Protein AF-A0A673GBG3-F1 (afdb_monomer)

Foldseek 3Di:
DVVVVVQVVQQCPAQLNVQQVVVVVVVVVVVVPDPDDPQWDFRFPADSRNWGDQKGFIHGPVPDGGWIFGADRRNRHTDPPRGRDDPPDDD

InterPro domains:
  IPR000716 Thyroglobulin type-1 [PF00086] (21-91)
  IPR000716 Thyroglobulin type-1 [PS00484] (42-76)
  IPR000716 Thyroglobulin type-1 [PS51162] (13-91)
  IPR000716 Thyroglobulin type-1 [SM00211] (43-87)
  IPR000716 Thyroglobulin type-1 [cd00191] (15-91)
  IPR022321 Insulin-like growth factor-binding protein family 1-6, chordata [PR01976] (15-26)
  IPR022321 Insulin-like growth factor-binding protein family 1-6, chordata [PR01976] (43-71)
  IPR022322 Insulin-like growth factor-binding protein 1 [PR01977] (31-44)
  IPR022322 Insulin-like growth factor-binding protein 1 [PR01977] (76-87)
  IPR036857 Thyroglobulin type-1 superfamily [G3DSA:4.10.800.10] (12-91)
  IPR036857 Thyroglobulin type-1 superfamily [SSF57610] (12-91)

Secondary structure (DSSP, 8-state):
-HHHHHHHHHHHTSHHHHHHHHHHHHHHHHHTT--S---EE----B-TTSSBPSEEE-EESSSPPPPEEEB-TTT-PBPTT-TTB-TT---

pLDDT: mean 84.14, std 11.34, range [53.88, 97.38]

Sequence (91 aa):
MLKLLNKIKSWYNGPCHIELQTALDKITKSQQKLGDKMNRFYLPNCDKHGLYKVKQCESSLDGQRGKCWCVSSWNGKKIPGSSDLPADAEC

Organism: NCBI:txid307959

Nearest PDB structures (foldseek):
  1zt5-assembly1_A  TM=9.561E-01  e=2.004E-08  Homo sapiens
  2dsq-assembly1_G  TM=7.704E-01  e=1.072E-05  Homo sapiens
  2dsr-assembly1_G  TM=7.681E-01  e=5.072E-05  Homo sapiens
  1rmj-assembly1_A  TM=5.743E-01  e=4.893E-04  Homo sapiens
  4c0f-assembly2_D  TM=1.903E-01  e=2.874E+00  Homo sapiens

Radius of gyration: 15.05 Å; Cα contacts (8 Å, |Δi|>4): 135; chains: 1; bounding box: 42×25×34 Å

Mean predicted aligned error: 6.95 Å

Solvent-accessible surface area (backbone atoms only — not comparable to full-atom values): 5145 Å² total; per-residue (Å²): 109,70,72,58,54,53,53,52,52,48,22,63,69,14,68,30,36,50,51,31,54,54,44,50,54,49,50,60,58,45,61,77,73,42,96,65,84,76,45,64,49,78,51,69,44,53,45,95,60,8,33,28,36,37,58,35,48,35,44,46,75,76,77,55,86,42,65,27,34,29,26,41,38,85,76,58,49,71,44,89,88,32,71,78,44,60,89,83,59,88,107

Structure (mmCIF, N/CA/C/O backbone):
data_AF-A0A673GBG3-F1
#
_entry.id   AF-A0A673GBG3-F1
#
loop_
_atom_site.group_PDB
_atom_site.id
_atom_site.type_symbol
_atom_site.label_atom_id
_at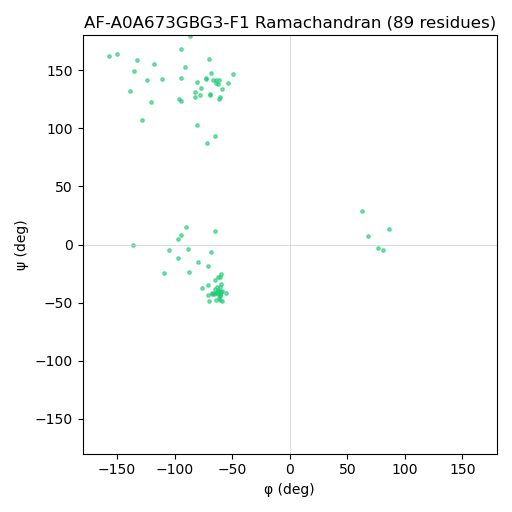om_site.label_alt_id
_atom_site.label_comp_id
_atom_site.label_asym_id
_atom_site.label_entity_id
_atom_site.label_seq_id
_atom_site.pdbx_PDB_ins_code
_atom_site.Cartn_x
_atom_site.Cartn_y
_atom_site.Cartn_z
_atom_site.occupancy
_atom_site.B_iso_or_equiv
_atom_site.auth_seq_id
_atom_site.auth_comp_id
_atom_site.auth_asym_id
_atom_site.auth_atom_id
_atom_site.pdbx_PDB_model_num
ATOM 1 N N . MET A 1 1 ? 19.667 -15.814 14.684 1.00 76.56 1 MET A N 1
ATOM 2 C CA . MET A 1 1 ? 18.878 -14.849 15.483 1.00 76.56 1 MET A CA 1
ATOM 3 C C . MET A 1 1 ? 19.006 -13.410 14.960 1.00 76.56 1 MET A C 1
ATOM 5 O O . MET A 1 1 ? 18.032 -12.908 14.421 1.00 76.56 1 MET A O 1
ATOM 9 N N . LEU A 1 2 ? 20.188 -12.775 14.991 1.00 78.12 2 LEU A N 1
ATOM 10 C CA . LEU A 1 2 ? 20.392 -11.374 14.550 1.00 78.12 2 LEU A CA 1
ATOM 11 C C . LEU A 1 2 ? 19.938 -11.064 13.106 1.00 78.12 2 LEU A C 1
ATOM 13 O O . LEU A 1 2 ? 19.279 -10.058 12.869 1.00 78.12 2 LEU A O 1
ATOM 17 N N . LYS A 1 3 ? 20.210 -11.955 12.140 1.00 78.25 3 LYS A N 1
ATOM 18 C CA . LYS A 1 3 ? 19.747 -11.796 10.743 1.00 78.25 3 LYS A CA 1
ATOM 19 C C . LYS A 1 3 ? 18.218 -11.737 10.618 1.00 78.25 3 LYS A C 1
ATOM 21 O O . LYS A 1 3 ? 17.697 -10.988 9.798 1.00 78.25 3 LYS A O 1
ATOM 26 N N . LEU A 1 4 ? 17.507 -12.515 11.436 1.00 77.69 4 LEU A N 1
ATOM 27 C CA . LEU A 1 4 ? 16.046 -12.533 11.456 1.00 77.69 4 LEU A CA 1
ATOM 28 C C . LEU A 1 4 ? 15.505 -11.233 12.060 1.00 77.69 4 LEU A C 1
ATOM 30 O O . LEU A 1 4 ? 14.620 -10.622 11.476 1.00 77.69 4 LEU A O 1
ATOM 34 N N . LEU A 1 5 ? 16.100 -10.769 13.161 1.00 80.06 5 LEU A N 1
ATOM 35 C CA . LEU A 1 5 ? 15.739 -9.499 13.798 1.00 80.06 5 LEU A CA 1
ATOM 36 C C . LEU A 1 5 ? 15.950 -8.304 12.860 1.00 80.06 5 LEU A C 1
ATOM 38 O O . LEU A 1 5 ? 15.071 -7.455 12.748 1.00 80.06 5 LEU A O 1
ATOM 42 N N . ASN A 1 6 ? 17.059 -8.269 12.118 1.00 78.12 6 ASN A N 1
ATOM 43 C CA . ASN A 1 6 ? 17.310 -7.214 11.132 1.00 78.12 6 ASN A CA 1
ATOM 44 C C . ASN A 1 6 ? 16.305 -7.249 9.974 1.00 78.12 6 ASN A C 1
ATOM 46 O O . ASN A 1 6 ? 15.844 -6.202 9.527 1.00 78.12 6 ASN A O 1
ATOM 50 N N . LYS A 1 7 ? 15.918 -8.446 9.516 1.00 74.81 7 LYS A N 1
ATOM 51 C CA . LYS A 1 7 ? 14.895 -8.613 8.476 1.00 74.81 7 LYS A CA 1
ATOM 52 C C . LYS A 1 7 ? 13.515 -8.152 8.953 1.00 74.81 7 LYS A C 1
ATOM 54 O O . LYS A 1 7 ? 12.822 -7.452 8.225 1.00 74.81 7 LYS A O 1
ATOM 59 N N . ILE A 1 8 ? 13.155 -8.492 10.188 1.00 78.31 8 ILE A N 1
ATOM 60 C CA . ILE A 1 8 ? 11.926 -8.036 10.846 1.00 78.31 8 ILE A CA 1
ATOM 61 C C . ILE A 1 8 ? 11.932 -6.506 10.986 1.00 78.31 8 ILE A C 1
ATOM 63 O O . ILE A 1 8 ? 10.963 -5.847 10.622 1.00 78.31 8 ILE A O 1
ATOM 67 N N . LYS A 1 9 ? 13.050 -5.923 11.432 1.00 79.69 9 LYS A N 1
ATOM 68 C CA . LYS A 1 9 ? 13.219 -4.469 11.551 1.00 79.69 9 LYS A CA 1
ATOM 69 C C . LYS A 1 9 ? 13.093 -3.758 10.199 1.00 79.69 9 LYS A C 1
ATOM 71 O O . LYS A 1 9 ? 12.480 -2.701 10.128 1.00 79.69 9 LYS A O 1
ATOM 76 N N . SER A 1 10 ? 13.645 -4.335 9.132 1.00 79.00 10 SER A N 1
ATOM 77 C CA . SER A 1 10 ? 13.502 -3.802 7.772 1.00 79.00 10 SER A CA 1
ATOM 78 C C . SER A 1 10 ? 12.051 -3.813 7.288 1.00 79.00 10 SER A C 1
ATOM 80 O O . SER A 1 10 ? 11.654 -2.893 6.588 1.00 79.00 10 SER A O 1
ATOM 82 N N . TRP A 1 11 ? 11.270 -4.832 7.653 1.00 83.88 11 TRP A N 1
ATOM 83 C CA . TRP A 1 11 ? 9.861 -4.941 7.274 1.00 83.88 11 TRP A CA 1
ATOM 84 C C . TRP A 1 11 ? 8.983 -3.900 7.980 1.00 83.88 11 TRP A C 1
ATOM 86 O O . TRP A 1 11 ? 8.216 -3.208 7.314 1.00 83.88 11 TRP A O 1
ATOM 96 N N . TYR A 1 12 ? 9.122 -3.756 9.303 1.00 83.00 12 TYR A N 1
ATOM 97 C CA . TYR A 1 12 ? 8.353 -2.777 10.085 1.00 83.00 12 TYR A CA 1
ATOM 98 C C . TYR A 1 12 ? 8.680 -1.325 9.724 1.00 83.00 12 TYR A C 1
ATOM 100 O O . TYR A 1 12 ? 7.815 -0.460 9.801 1.00 83.00 12 TYR A O 1
ATOM 108 N N . ASN A 1 13 ? 9.920 -1.062 9.305 1.00 90.56 13 ASN A N 1
ATOM 109 C CA . ASN A 1 13 ? 10.365 0.271 8.901 1.00 90.56 13 ASN A CA 1
ATOM 110 C C . ASN A 1 13 ? 10.256 0.510 7.385 1.00 90.56 13 ASN A C 1
ATOM 112 O O . ASN A 1 13 ? 10.773 1.509 6.886 1.00 90.56 13 ASN A O 1
ATOM 116 N N . GLY A 1 14 ? 9.639 -0.409 6.638 1.00 93.62 14 GLY A N 1
ATOM 117 C CA . GLY A 1 14 ? 9.421 -0.238 5.207 1.00 93.62 14 GLY A CA 1
ATOM 118 C C . GLY A 1 14 ? 8.407 0.881 4.922 1.00 93.62 14 GLY A C 1
ATOM 119 O O . GLY A 1 14 ? 7.475 1.072 5.708 1.00 93.62 14 GLY A O 1
ATOM 120 N N . PRO A 1 15 ? 8.547 1.613 3.801 1.00 96.12 15 PRO A N 1
ATOM 121 C CA . PRO A 1 15 ? 7.713 2.777 3.497 1.00 96.12 15 PRO A CA 1
ATOM 122 C C . PRO A 1 15 ? 6.216 2.438 3.444 1.00 96.12 15 PRO A C 1
ATOM 124 O O . PRO A 1 15 ? 5.407 3.170 4.010 1.00 96.12 15 PRO A O 1
ATOM 127 N N . CYS A 1 16 ? 5.851 1.288 2.864 1.00 97.38 16 CYS A N 1
ATOM 128 C CA . CYS A 1 16 ? 4.457 0.853 2.813 1.00 97.38 16 CYS A CA 1
ATOM 129 C C . CYS A 1 16 ? 3.919 0.508 4.204 1.00 97.38 16 CYS A C 1
ATOM 131 O O . CYS A 1 16 ? 2.795 0.871 4.534 1.00 97.38 16 CYS A O 1
ATOM 133 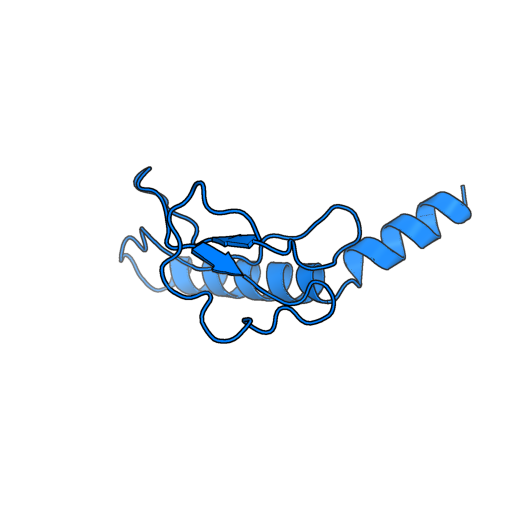N N . HIS A 1 17 ? 4.714 -0.168 5.042 1.00 95.31 17 HIS A N 1
ATOM 134 C CA . HIS A 1 17 ? 4.275 -0.567 6.382 1.00 95.31 17 HIS A CA 1
ATOM 135 C C . HIS A 1 17 ? 4.031 0.660 7.274 1.00 95.31 17 HIS A C 1
ATOM 137 O O . HIS A 1 17 ? 3.020 0.734 7.971 1.00 95.31 17 HIS A O 1
ATOM 143 N N . ILE A 1 18 ? 4.914 1.659 7.202 1.00 94.81 18 ILE A N 1
ATOM 144 C CA . ILE A 1 18 ? 4.751 2.926 7.927 1.00 94.81 18 ILE A CA 1
ATOM 145 C C . ILE A 1 18 ? 3.464 3.643 7.489 1.00 94.81 18 ILE A C 1
ATOM 147 O O . ILE A 1 18 ? 2.695 4.122 8.330 1.00 94.81 18 ILE A O 1
ATOM 151 N N . GLU A 1 19 ? 3.193 3.691 6.181 1.00 96.12 19 GLU A N 1
ATOM 152 C CA . GLU A 1 19 ? 1.949 4.264 5.660 1.00 96.12 19 GLU A CA 1
ATOM 153 C C . GLU A 1 19 ? 0.721 3.460 6.109 1.00 96.12 19 GLU A C 1
ATOM 155 O O . GLU A 1 19 ? -0.272 4.050 6.538 1.00 96.12 19 GLU A O 1
ATOM 160 N N . LEU A 1 20 ? 0.801 2.125 6.088 1.00 95.25 20 LEU A N 1
ATOM 161 C CA . LEU A 1 20 ? -0.267 1.229 6.529 1.00 95.25 20 LEU A CA 1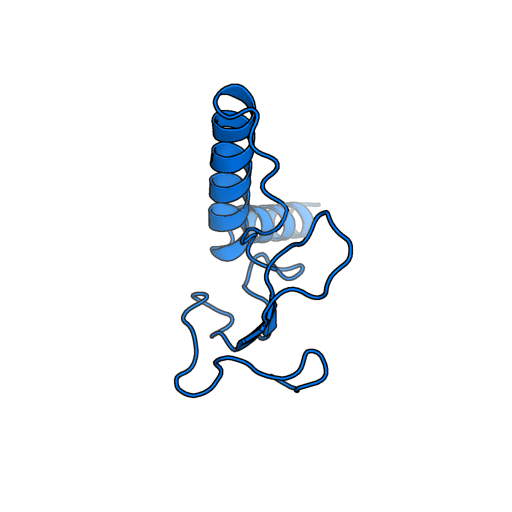
ATOM 162 C C . LEU A 1 20 ? -0.646 1.479 7.990 1.00 95.25 20 LEU A C 1
ATOM 164 O O . LEU A 1 20 ? -1.828 1.649 8.287 1.00 95.25 20 LEU A O 1
ATOM 168 N N . GLN A 1 21 ? 0.337 1.558 8.890 1.00 93.69 21 GLN A N 1
ATOM 169 C CA . GLN A 1 21 ? 0.089 1.844 10.305 1.00 93.69 21 GLN A CA 1
ATOM 170 C C . GLN A 1 21 ? -0.584 3.210 10.478 1.00 93.69 21 GLN A C 1
ATOM 172 O O . GLN A 1 21 ? -1.576 3.341 11.191 1.00 93.69 21 GLN A O 1
ATOM 177 N N . THR A 1 22 ? -0.103 4.218 9.747 1.00 93.88 22 THR A N 1
ATOM 178 C CA . THR A 1 22 ? -0.690 5.564 9.766 1.00 93.88 22 THR A CA 1
ATOM 179 C C . THR A 1 22 ? -2.141 5.559 9.271 1.00 93.88 22 THR A C 1
ATOM 181 O O . THR A 1 22 ? -2.991 6.265 9.819 1.00 93.88 22 THR A O 1
ATOM 184 N N . ALA A 1 23 ? -2.449 4.776 8.234 1.00 92.38 23 ALA A N 1
ATOM 185 C CA . ALA A 1 23 ? -3.800 4.638 7.700 1.00 92.38 23 ALA A CA 1
ATOM 186 C C . ALA A 1 23 ? -4.737 3.926 8.692 1.00 92.38 23 ALA A C 1
ATOM 188 O O . ALA A 1 23 ? -5.853 4.396 8.920 1.00 92.38 23 ALA A O 1
ATOM 189 N N . LEU A 1 24 ? -4.271 2.857 9.346 1.00 90.88 24 LEU A N 1
ATOM 190 C CA . LEU A 1 24 ? -5.023 2.141 10.383 1.00 90.88 24 LEU A CA 1
ATOM 191 C C . LEU A 1 24 ? -5.332 3.030 11.593 1.00 90.88 24 LEU A C 1
ATOM 193 O O . LEU A 1 24 ? -6.469 3.045 12.072 1.00 90.88 24 LEU A O 1
ATOM 197 N N . ASP A 1 25 ? -4.362 3.827 12.042 1.00 90.88 25 ASP A N 1
ATOM 198 C CA . ASP A 1 25 ? -4.553 4.766 13.148 1.00 90.88 25 ASP A CA 1
ATOM 199 C C . ASP A 1 25 ? -5.614 5.822 12.807 1.00 90.88 25 ASP A C 1
ATOM 201 O O . ASP A 1 25 ? -6.446 6.174 13.647 1.00 90.88 25 ASP A O 1
ATOM 205 N N . LYS A 1 26 ? -5.616 6.320 11.561 1.00 87.88 26 LYS A N 1
ATOM 206 C CA . LYS A 1 26 ? -6.632 7.264 11.069 1.00 87.88 26 LYS A CA 1
ATOM 207 C C . LYS A 1 26 ? -8.018 6.630 11.038 1.00 87.88 26 LYS A C 1
ATOM 209 O O . LYS A 1 26 ? -8.958 7.239 11.538 1.00 87.88 26 LYS A O 1
ATOM 214 N N . ILE A 1 27 ? -8.148 5.419 10.495 1.00 84.00 27 ILE A N 1
ATOM 215 C CA . ILE A 1 27 ? -9.433 4.706 10.439 1.00 84.00 27 ILE A CA 1
ATOM 216 C C . ILE A 1 27 ? -9.969 4.467 11.850 1.00 84.00 27 ILE A C 1
ATOM 218 O O . ILE A 1 27 ? -11.118 4.799 12.125 1.00 84.00 27 ILE A O 1
ATOM 222 N N . THR A 1 28 ? -9.131 3.975 12.762 1.00 83.88 28 THR A N 1
ATOM 223 C CA . THR A 1 28 ? -9.526 3.698 14.152 1.00 83.88 28 THR A CA 1
ATOM 224 C C . THR A 1 28 ? -10.022 4.961 14.863 1.00 83.88 28 THR A C 1
ATOM 226 O O . THR A 1 28 ? -11.037 4.924 15.554 1.00 83.88 28 THR A O 1
ATOM 229 N N . LYS A 1 29 ? -9.363 6.108 14.643 1.00 83.25 29 LYS A N 1
ATOM 230 C CA . LYS A 1 29 ? -9.786 7.407 15.197 1.00 83.25 29 LYS A CA 1
ATOM 231 C C . LYS A 1 29 ? -11.059 7.958 14.542 1.00 83.25 29 LYS A C 1
ATOM 233 O O . LYS A 1 29 ? -11.852 8.607 15.219 1.00 83.25 29 LYS A O 1
ATOM 238 N N . SER A 1 30 ? -11.259 7.731 13.244 1.00 73.00 30 SER A N 1
ATOM 239 C CA . SER A 1 30 ? -12.442 8.202 12.510 1.00 73.00 30 SER A CA 1
ATOM 240 C C . SER A 1 30 ? -13.691 7.370 12.799 1.00 73.00 30 SER A C 1
ATOM 242 O O . SER A 1 30 ? -14.766 7.944 12.952 1.00 73.00 30 SER A O 1
ATOM 244 N N . GLN A 1 31 ? -13.560 6.048 12.952 1.00 64.69 31 GLN A N 1
ATOM 245 C CA . GLN A 1 31 ? -14.667 5.159 13.341 1.00 64.69 31 GLN A CA 1
ATOM 246 C C . GLN A 1 31 ? -15.256 5.530 14.712 1.00 64.69 31 GLN A C 1
ATOM 248 O O . GLN A 1 31 ? -16.443 5.348 14.945 1.00 64.69 31 GLN A O 1
ATOM 253 N N . GLN A 1 32 ? -14.459 6.126 15.605 1.00 61.78 32 GLN A N 1
ATOM 254 C CA . GLN A 1 32 ? -14.947 6.659 16.884 1.00 61.78 32 GLN A CA 1
ATOM 255 C C . GLN A 1 32 ? -15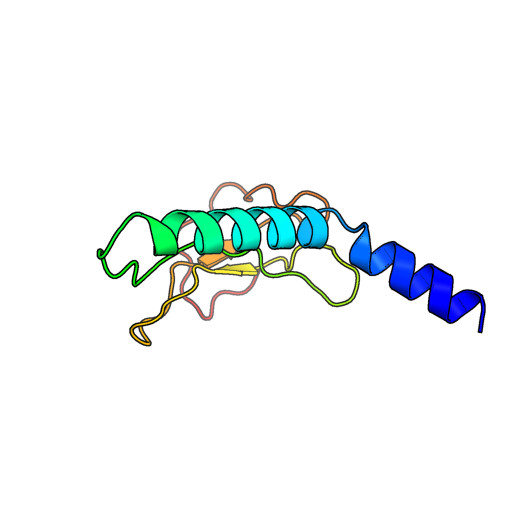.809 7.925 16.739 1.00 61.78 32 GLN A C 1
ATOM 257 O O . GLN A 1 32 ? -16.517 8.283 17.676 1.00 61.78 32 GLN A O 1
ATOM 262 N N . LYS A 1 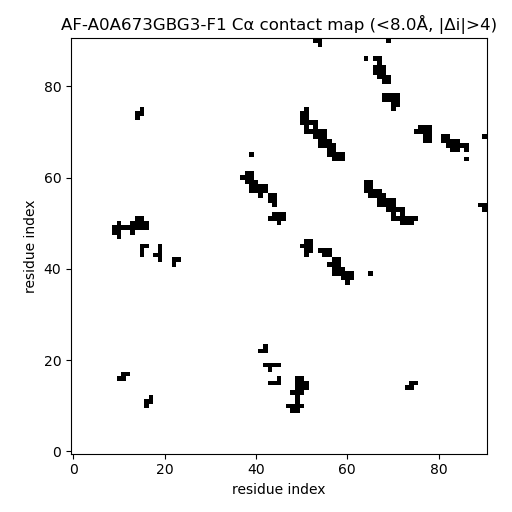33 ? -15.729 8.631 15.601 1.00 62.06 33 LYS A N 1
ATOM 263 C CA . LYS A 1 33 ? -16.370 9.941 15.390 1.00 62.06 33 LYS A CA 1
ATOM 264 C C . LYS A 1 33 ? -17.548 9.917 14.426 1.00 62.06 33 LYS A C 1
ATOM 266 O O . LYS A 1 33 ? -18.382 10.814 14.496 1.00 62.06 33 LYS A O 1
ATOM 271 N N . LEU A 1 34 ? -17.606 8.947 13.520 1.00 55.72 34 LEU A N 1
ATOM 272 C CA . LEU A 1 34 ? -18.575 8.939 12.434 1.00 55.72 34 LEU A CA 1
ATOM 273 C C . LEU A 1 34 ? -19.297 7.594 12.432 1.00 55.72 34 LEU A C 1
ATOM 275 O O . LEU A 1 34 ? -18.740 6.582 12.023 1.00 55.72 34 LEU A O 1
ATOM 279 N N . GLY A 1 35 ? -20.558 7.599 12.862 1.00 53.88 35 GLY A N 1
ATOM 280 C CA . GLY A 1 35 ? -21.483 6.476 12.681 1.00 53.88 35 GLY A CA 1
ATOM 281 C C . GLY A 1 35 ? -21.827 6.188 11.211 1.00 53.88 35 GLY A C 1
ATOM 282 O O . GLY A 1 35 ? -22.751 5.420 10.954 1.00 53.88 35 GLY A O 1
ATOM 283 N N . ASP A 1 36 ? -21.105 6.784 10.253 1.00 56.44 36 ASP A N 1
ATOM 284 C CA . ASP A 1 36 ? -21.224 6.476 8.834 1.00 56.44 36 ASP A CA 1
ATOM 285 C C . ASP A 1 36 ? -20.405 5.241 8.480 1.00 56.44 36 ASP A C 1
ATOM 287 O O . ASP A 1 36 ? -19.194 5.133 8.705 1.00 56.44 36 ASP A O 1
ATOM 291 N N . LYS A 1 37 ? -21.095 4.304 7.844 1.00 63.69 37 LYS A N 1
ATOM 292 C CA . LYS A 1 37 ? -20.545 3.045 7.364 1.00 63.69 37 LYS A CA 1
ATOM 293 C C . LYS A 1 37 ? -19.637 3.311 6.153 1.00 63.69 37 LYS A C 1
ATOM 295 O O . LYS A 1 37 ? -20.078 3.271 5.006 1.00 63.69 37 LYS A O 1
ATOM 300 N N . MET A 1 38 ? -18.355 3.604 6.391 1.00 71.38 38 MET A N 1
ATOM 301 C CA . MET A 1 38 ? -17.341 3.631 5.328 1.00 71.38 38 MET A CA 1
ATOM 302 C C . MET A 1 38 ? -17.167 2.224 4.744 1.00 71.38 38 MET A C 1
ATOM 304 O O . MET A 1 38 ? -16.376 1.427 5.238 1.00 71.38 38 MET A O 1
ATOM 308 N N . ASN A 1 39 ? -17.896 1.921 3.671 1.00 81.44 39 ASN A N 1
ATOM 309 C CA . ASN A 1 39 ? -17.819 0.615 3.012 1.00 81.44 39 ASN A CA 1
ATOM 310 C C . ASN A 1 39 ? -16.604 0.475 2.089 1.00 81.44 39 ASN A C 1
ATOM 312 O O . ASN A 1 39 ? -16.294 -0.645 1.700 1.00 81.44 39 ASN A O 1
ATOM 316 N N . ARG A 1 40 ? -15.926 1.577 1.730 1.00 84.50 40 ARG A N 1
ATOM 317 C CA . ARG A 1 40 ? -14.730 1.584 0.872 1.00 84.50 40 ARG A CA 1
ATOM 318 C C . ARG A 1 40 ? -13.686 2.563 1.377 1.00 84.50 40 ARG A C 1
ATOM 320 O O . ARG A 1 40 ? -14.017 3.711 1.653 1.00 84.50 40 ARG A O 1
ATOM 327 N N . PHE A 1 41 ? -12.437 2.127 1.473 1.00 87.50 41 PHE A N 1
ATOM 328 C CA . PHE A 1 41 ? -11.314 2.958 1.909 1.00 87.50 41 PHE A CA 1
ATOM 329 C C . PHE A 1 41 ? -9.990 2.388 1.401 1.00 87.50 41 PHE A C 1
ATOM 331 O O . PHE A 1 41 ? -9.896 1.218 1.039 1.00 87.50 41 PHE A O 1
ATOM 338 N N . TYR A 1 42 ? -8.943 3.208 1.396 1.00 90.62 42 TYR A N 1
ATOM 339 C CA . TYR A 1 42 ? -7.613 2.768 0.995 1.00 90.62 42 TYR A CA 1
ATOM 340 C C . TYR A 1 42 ? -6.778 2.336 2.205 1.00 90.62 42 TYR A C 1
ATOM 342 O O . TYR A 1 42 ? -6.564 3.116 3.134 1.00 90.62 42 TYR A O 1
ATOM 350 N N . LEU A 1 43 ? -6.288 1.095 2.161 1.00 94.12 43 LEU A N 1
ATOM 351 C CA . LEU A 1 43 ? -5.179 0.609 2.976 1.00 94.12 43 LEU A CA 1
ATOM 352 C C . LEU A 1 43 ? -4.072 0.138 2.024 1.00 94.12 43 LEU A C 1
ATOM 354 O O . LEU A 1 43 ? -4.345 -0.745 1.206 1.00 94.12 43 LEU A O 1
ATOM 358 N N . PRO A 1 44 ? -2.842 0.673 2.116 1.00 96.06 44 PRO A N 1
ATOM 359 C CA . PRO A 1 44 ? -1.771 0.290 1.208 1.00 96.06 44 PRO A CA 1
ATOM 360 C C . PRO A 1 44 ? -1.479 -1.211 1.325 1.00 96.06 44 PRO A C 1
ATOM 362 O O . PRO A 1 44 ? -1.269 -1.766 2.404 1.00 96.06 44 PRO A O 1
ATOM 365 N N . ASN A 1 45 ? -1.503 -1.897 0.188 1.00 95.31 45 ASN A N 1
ATOM 366 C CA . ASN A 1 45 ? -1.223 -3.316 0.082 1.00 95.31 45 ASN A CA 1
ATOM 367 C C . ASN A 1 45 ? 0.294 -3.519 0.083 1.00 95.31 45 ASN A C 1
ATOM 369 O O . ASN A 1 45 ? 0.967 -3.303 -0.929 1.00 95.31 45 ASN A O 1
ATOM 373 N N . CYS A 1 46 ? 0.829 -3.948 1.221 1.00 96.06 46 CYS A N 1
ATOM 374 C CA . CYS A 1 46 ? 2.259 -4.176 1.379 1.00 96.06 46 CYS A CA 1
ATOM 375 C C . CYS A 1 46 ? 2.659 -5.614 1.049 1.00 96.06 46 CYS A C 1
ATOM 377 O O . CYS A 1 46 ? 1.875 -6.561 1.178 1.00 96.06 46 CYS A O 1
ATOM 379 N N . ASP A 1 47 ? 3.902 -5.784 0.618 1.00 94.19 47 ASP A N 1
ATOM 380 C CA . ASP A 1 47 ? 4.533 -7.088 0.512 1.00 94.19 47 ASP A CA 1
ATOM 381 C C . ASP A 1 47 ? 5.192 -7.510 1.842 1.00 94.19 47 ASP A C 1
ATOM 383 O O . ASP A 1 47 ? 5.192 -6.794 2.848 1.00 94.19 47 ASP A O 1
ATOM 387 N N . LYS A 1 48 ? 5.791 -8.704 1.846 1.00 89.75 48 LYS A N 1
ATOM 388 C CA . LYS A 1 48 ? 6.488 -9.263 3.017 1.00 89.75 48 LYS A CA 1
ATOM 389 C C . LYS A 1 48 ? 7.781 -8.523 3.400 1.00 89.75 48 LYS A C 1
ATOM 391 O O . LYS A 1 48 ? 8.400 -8.875 4.400 1.00 89.75 48 LYS A O 1
ATOM 396 N N . HIS A 1 49 ? 8.223 -7.562 2.593 1.00 90.00 49 HIS A N 1
ATOM 397 C CA . HIS A 1 49 ? 9.432 -6.767 2.798 1.00 90.00 49 HIS A CA 1
ATOM 398 C C . HIS A 1 49 ? 9.123 -5.339 3.265 1.00 90.00 49 HIS A C 1
ATOM 400 O O . HIS A 1 49 ? 10.048 -4.616 3.624 1.00 90.00 49 HIS A O 1
ATOM 406 N N . GLY A 1 50 ? 7.844 -4.954 3.330 1.00 93.19 50 GLY A N 1
ATOM 407 C CA . GLY A 1 50 ? 7.413 -3.625 3.769 1.00 93.19 50 GLY A CA 1
ATOM 408 C C . GLY A 1 50 ? 7.414 -2.609 2.626 1.00 93.19 50 GLY A C 1
ATOM 409 O O . GLY A 1 50 ? 7.311 -1.406 2.869 1.00 93.19 50 GLY A O 1
ATOM 410 N N . LEU A 1 51 ? 7.530 -3.097 1.389 1.00 95.94 51 LEU A N 1
ATOM 411 C CA . LEU A 1 51 ? 7.379 -2.337 0.157 1.00 95.94 51 LEU A CA 1
ATOM 412 C C . LEU A 1 51 ? 5.942 -2.450 -0.357 1.00 95.94 51 LEU A C 1
ATOM 414 O O . LEU A 1 51 ? 5.147 -3.261 0.124 1.00 95.94 51 LEU A O 1
ATOM 418 N N . TYR A 1 52 ? 5.601 -1.623 -1.337 1.00 97.38 52 TYR A N 1
ATOM 419 C CA . TYR A 1 52 ? 4.285 -1.647 -1.960 1.00 97.38 52 TYR A CA 1
ATOM 420 C C . TYR A 1 52 ? 4.204 -2.821 -2.934 1.00 97.38 52 TYR A C 1
ATOM 422 O O . TYR A 1 52 ? 5.104 -3.024 -3.753 1.00 97.38 52 TYR A O 1
ATOM 430 N N . LYS A 1 53 ? 3.099 -3.573 -2.901 1.00 95.75 53 LYS A N 1
ATOM 431 C CA . LYS A 1 53 ? 2.744 -4.431 -4.035 1.00 95.75 53 LYS A CA 1
ATOM 432 C C . LYS A 1 53 ? 2.519 -3.552 -5.265 1.00 95.75 53 LYS A C 1
ATOM 434 O O . LYS A 1 53 ? 1.940 -2.474 -5.147 1.00 95.75 53 LYS A O 1
ATOM 439 N N . VAL A 1 54 ? 2.948 -4.029 -6.433 1.00 94.38 54 VAL A N 1
ATOM 440 C CA . VAL A 1 54 ? 2.815 -3.288 -7.699 1.00 94.38 54 VAL A CA 1
ATOM 441 C C . VAL A 1 54 ? 1.359 -2.981 -8.037 1.00 94.38 54 VAL A C 1
ATOM 443 O O . VAL A 1 54 ? 1.076 -1.895 -8.521 1.00 94.38 54 VAL A O 1
ATOM 446 N N . LYS A 1 55 ? 0.429 -3.879 -7.693 1.00 92.75 55 LYS A N 1
ATOM 447 C CA . LYS A 1 55 ? -1.014 -3.636 -7.737 1.00 92.75 55 LYS A CA 1
ATOM 448 C C . LYS A 1 55 ? -1.518 -3.212 -6.360 1.00 92.75 55 LYS A C 1
ATOM 450 O O . LYS A 1 55 ? -1.324 -3.932 -5.380 1.00 92.75 55 LYS A O 1
ATOM 455 N N . GLN A 1 56 ? -2.178 -2.063 -6.310 1.00 94.00 56 GLN A N 1
ATOM 456 C CA . GLN A 1 56 ? -2.884 -1.536 -5.146 1.00 94.00 56 GLN A CA 1
ATOM 457 C C . GLN A 1 56 ? -4.380 -1.575 -5.413 1.00 94.00 56 GLN A C 1
ATOM 459 O O . GLN A 1 56 ? -4.795 -1.295 -6.534 1.00 94.00 56 GLN A O 1
ATOM 464 N N . CYS A 1 57 ? -5.175 -1.895 -4.399 1.00 91.62 57 CYS A N 1
ATOM 465 C CA . CYS A 1 57 ? -6.627 -1.912 -4.485 1.00 91.62 57 CYS A CA 1
ATOM 466 C C . CYS A 1 57 ? -7.261 -1.247 -3.260 1.00 91.62 57 CYS A C 1
ATOM 468 O O . CYS A 1 57 ? -6.731 -1.319 -2.150 1.00 91.62 57 CYS A O 1
ATOM 470 N N . GLU A 1 58 ? -8.428 -0.636 -3.452 1.00 91.12 58 GLU A N 1
ATOM 471 C CA . GLU A 1 58 ? -9.288 -0.222 -2.343 1.00 91.12 58 GLU A CA 1
ATOM 472 C C . GLU A 1 58 ? -9.778 -1.441 -1.550 1.00 91.12 58 GLU A C 1
ATOM 474 O O . GLU A 1 58 ? -10.137 -2.479 -2.110 1.00 91.12 58 GLU A O 1
ATOM 479 N N . SER A 1 59 ? -9.845 -1.282 -0.232 1.00 88.94 59 SER A N 1
ATOM 480 C CA . SER A 1 59 ? -10.510 -2.215 0.670 1.00 88.94 59 SER A CA 1
ATOM 481 C C . SER A 1 59 ? -12.015 -1.960 0.648 1.00 88.94 59 SER A C 1
ATOM 483 O O . SER A 1 59 ? -12.450 -0.807 0.661 1.00 88.94 59 SER A O 1
ATOM 485 N N . SER A 1 60 ? -12.808 -3.031 0.666 1.00 87.25 60 SER A N 1
ATOM 486 C CA . SER A 1 60 ? -14.265 -2.973 0.792 1.00 87.25 60 SER A CA 1
ATOM 487 C C . SER A 1 60 ? -14.747 -3.798 1.991 1.00 87.25 60 SER A C 1
ATOM 489 O O . SER A 1 60 ? -14.235 -4.888 2.247 1.00 87.25 60 SER A O 1
ATOM 491 N N . LEU A 1 61 ? -15.755 -3.283 2.703 1.00 84.88 61 LEU A N 1
ATOM 492 C CA . LEU A 1 61 ? -16.490 -3.999 3.755 1.00 84.88 61 LEU A CA 1
ATOM 493 C C .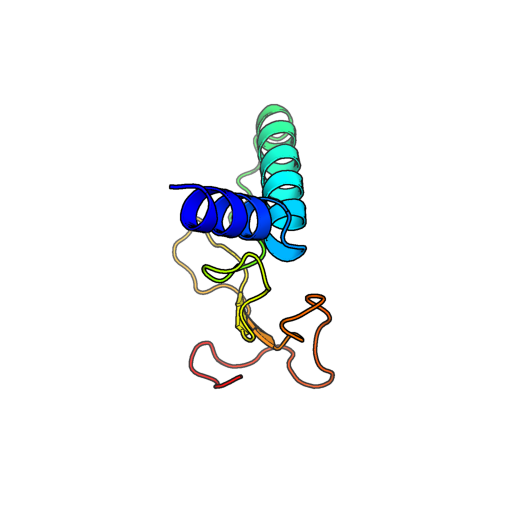 LEU A 1 61 ? -17.806 -4.619 3.260 1.00 84.88 61 LEU A C 1
ATOM 495 O O . LEU A 1 61 ? -18.416 -5.403 3.980 1.00 84.88 61 LEU A O 1
ATOM 499 N N . ASP A 1 62 ? -18.260 -4.260 2.058 1.00 86.75 62 ASP A N 1
ATOM 500 C CA . ASP A 1 62 ? -19.512 -4.743 1.456 1.00 86.75 62 ASP A CA 1
ATOM 501 C C . ASP A 1 62 ? -19.304 -5.921 0.487 1.00 86.75 62 ASP A C 1
ATOM 503 O O . ASP A 1 62 ? -20.246 -6.371 -0.163 1.00 86.75 62 ASP A O 1
ATOM 507 N N . GLY A 1 63 ? -18.069 -6.424 0.389 1.00 80.50 63 GLY A N 1
ATOM 508 C CA . GLY A 1 63 ? -17.694 -7.542 -0.475 1.00 80.50 63 GLY A CA 1
ATOM 509 C C . GLY A 1 63 ? -17.560 -7.178 -1.956 1.00 80.50 63 GLY A C 1
ATOM 510 O O . GLY A 1 63 ? -17.172 -8.031 -2.755 1.00 80.50 63 GLY A O 1
ATOM 511 N N . GLN A 1 64 ? -17.837 -5.930 -2.350 1.00 84.38 64 GLN A N 1
ATOM 512 C CA . GLN A 1 64 ? -17.597 -5.483 -3.719 1.00 84.38 64 GLN A CA 1
ATOM 513 C C . GLN A 1 64 ? -16.098 -5.316 -3.977 1.00 84.38 64 GLN A C 1
ATOM 515 O O . GLN A 1 64 ? -15.347 -4.852 -3.121 1.00 84.38 64 GLN A O 1
ATOM 520 N N . ARG A 1 65 ? -15.649 -5.652 -5.190 1.00 82.25 65 ARG A N 1
ATOM 521 C CA . ARG A 1 65 ? -14.259 -5.407 -5.592 1.00 82.25 65 ARG A CA 1
ATOM 522 C C . ARG A 1 65 ? -13.967 -3.904 -5.558 1.00 82.25 65 ARG A C 1
ATOM 524 O O . ARG A 1 65 ? -14.677 -3.119 -6.184 1.00 82.25 65 ARG A O 1
ATOM 531 N N . GLY A 1 66 ? -12.927 -3.525 -4.820 1.00 83.81 66 GLY A N 1
ATOM 532 C CA . GLY A 1 66 ? -12.406 -2.164 -4.817 1.00 83.81 66 GLY A CA 1
ATOM 533 C C . GLY A 1 66 ? -11.718 -1.821 -6.136 1.00 83.81 66 GLY A C 1
ATOM 534 O O . GLY A 1 66 ? -11.314 -2.712 -6.888 1.00 83.81 66 GLY A O 1
ATOM 535 N N . LYS A 1 67 ? -11.571 -0.524 -6.419 1.00 87.25 67 LYS A N 1
ATOM 536 C CA . LYS A 1 67 ? -10.792 -0.073 -7.577 1.00 87.25 67 LYS A CA 1
ATOM 537 C C . LYS A 1 67 ? -9.324 -0.419 -7.376 1.00 87.25 67 LYS A C 1
ATOM 539 O O . LYS A 1 67 ? -8.818 -0.258 -6.267 1.00 87.25 67 LYS A O 1
ATOM 544 N N . CYS A 1 68 ? -8.647 -0.834 -8.443 1.00 90.56 68 CYS A N 1
ATOM 545 C CA . CYS A 1 68 ? -7.220 -1.132 -8.414 1.00 90.56 68 CYS A CA 1
ATOM 546 C C . CYS A 1 68 ? -6.422 -0.219 -9.357 1.00 90.56 68 CYS A C 1
ATOM 548 O O . CYS A 1 68 ? -6.959 0.326 -10.322 1.00 90.56 68 CYS A O 1
ATOM 550 N N . TRP A 1 69 ? -5.137 -0.032 -9.059 1.00 91.81 69 TRP A N 1
ATOM 551 C CA . TRP A 1 69 ? -4.176 0.700 -9.886 1.00 91.81 69 TRP A CA 1
ATOM 552 C C . TRP A 1 69 ? -2.758 0.154 -9.704 1.00 91.81 69 TRP A C 1
ATOM 554 O O . TRP A 1 69 ? -2.475 -0.540 -8.724 1.00 91.81 69 TRP A O 1
ATOM 564 N N . CYS A 1 70 ? -1.854 0.499 -10.624 1.00 93.75 70 CYS A N 1
ATOM 565 C CA . CYS A 1 70 ? -0.448 0.124 -10.510 1.00 93.75 70 CYS A CA 1
ATOM 566 C C . CYS A 1 70 ? 0.381 1.232 -9.856 1.00 93.75 70 CYS A C 1
ATOM 568 O O . CYS A 1 70 ? 0.180 2.427 -10.098 1.00 93.75 70 CYS A O 1
ATOM 570 N N . VAL A 1 71 ? 1.353 0.836 -9.043 1.00 95.12 71 VAL A N 1
ATOM 571 C CA . VAL A 1 71 ? 2.292 1.726 -8.364 1.00 95.12 71 VAL A CA 1
ATOM 572 C C . VAL A 1 71 ? 3.720 1.229 -8.511 1.00 95.12 71 VAL A C 1
ATOM 574 O O . VAL A 1 71 ? 3.988 0.048 -8.720 1.00 95.12 71 VAL A O 1
ATOM 577 N N . SER A 1 72 ? 4.659 2.143 -8.327 1.00 95.38 72 SER A N 1
ATOM 578 C CA . SER A 1 72 ? 6.052 1.793 -8.094 1.00 95.38 72 SER A CA 1
ATOM 579 C C . SER A 1 72 ? 6.226 1.136 -6.716 1.00 95.38 72 SER A C 1
ATOM 581 O O . SER A 1 72 ? 5.806 1.688 -5.696 1.00 95.38 72 SER A O 1
ATOM 583 N N . SER A 1 73 ? 6.897 -0.018 -6.668 1.00 95.38 73 SER A N 1
ATOM 584 C CA . SER A 1 73 ? 7.058 -0.810 -5.438 1.00 95.38 73 SER A CA 1
ATOM 585 C C . SER A 1 73 ? 7.828 -0.089 -4.328 1.00 95.38 73 SER A C 1
ATOM 587 O O . SER A 1 73 ? 7.599 -0.350 -3.148 1.00 95.38 73 SER A O 1
ATOM 589 N N . TRP A 1 74 ? 8.728 0.836 -4.675 1.00 93.94 74 TRP A N 1
ATOM 590 C CA . TRP A 1 74 ? 9.607 1.486 -3.700 1.00 93.94 74 TRP A CA 1
ATOM 591 C C . TRP A 1 74 ? 9.001 2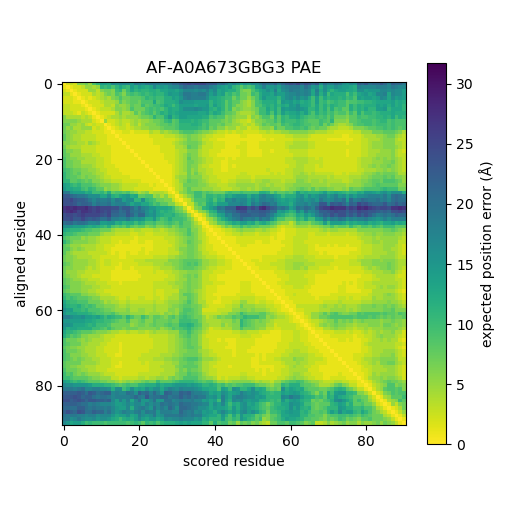.729 -3.037 1.00 93.94 74 TRP A C 1
ATOM 593 O O . TRP A 1 74 ? 9.420 3.081 -1.938 1.00 93.94 74 TRP A O 1
ATOM 603 N N . ASN A 1 75 ? 8.028 3.397 -3.666 1.00 94.06 75 ASN A N 1
ATOM 604 C CA . ASN A 1 75 ? 7.436 4.638 -3.138 1.00 94.06 75 ASN A CA 1
ATOM 605 C C . ASN A 1 75 ? 5.909 4.721 -3.216 1.00 94.06 75 ASN A C 1
ATOM 607 O O . ASN A 1 75 ? 5.359 5.761 -2.865 1.00 94.06 75 ASN A O 1
ATOM 611 N N . GLY A 1 76 ? 5.232 3.699 -3.741 1.00 95.19 76 GLY A N 1
ATOM 612 C CA . GLY A 1 76 ? 3.775 3.680 -3.838 1.00 95.19 76 GLY A CA 1
ATOM 613 C C . GLY A 1 76 ? 3.196 4.705 -4.817 1.00 95.19 76 GLY A C 1
ATOM 614 O O . GLY A 1 76 ? 1.978 4.856 -4.892 1.00 95.19 76 GLY A O 1
ATOM 615 N N . LYS A 1 77 ? 4.027 5.413 -5.599 1.00 94.81 77 LYS A N 1
ATOM 616 C CA . LYS A 1 77 ? 3.531 6.386 -6.576 1.00 94.81 77 LYS A CA 1
ATOM 617 C C . LYS A 1 77 ? 2.835 5.661 -7.714 1.00 94.81 77 LYS A C 1
ATOM 619 O O . LYS A 1 77 ? 3.410 4.761 -8.328 1.00 94.81 77 LYS A O 1
ATOM 624 N N . LYS A 1 78 ? 1.613 6.100 -8.008 1.00 92.44 78 LYS A N 1
ATOM 625 C CA . LYS A 1 78 ? 0.806 5.595 -9.116 1.00 92.44 78 LYS A CA 1
ATOM 626 C C . LYS A 1 78 ? 1.528 5.777 -10.448 1.00 92.44 78 LYS A C 1
ATOM 628 O O . LYS A 1 78 ? 2.049 6.855 -10.735 1.00 92.44 78 LYS A O 1
ATOM 633 N N . ILE A 1 79 ? 1.532 4.723 -11.257 1.00 90.69 79 ILE A N 1
ATOM 634 C CA . ILE A 1 79 ? 2.073 4.751 -12.615 1.00 90.69 79 ILE A CA 1
ATOM 635 C C . ILE A 1 79 ? 1.030 5.428 -13.523 1.00 90.69 79 ILE A C 1
ATOM 637 O O . ILE A 1 79 ? -0.142 5.033 -13.483 1.00 90.69 79 ILE A O 1
ATOM 641 N N . PRO A 1 80 ? 1.394 6.449 -14.321 1.00 83.75 80 PRO A N 1
ATOM 642 C CA . PRO A 1 80 ? 0.463 7.095 -15.246 1.00 83.75 80 PRO A CA 1
ATOM 643 C C . PRO A 1 80 ? -0.215 6.081 -16.178 1.00 83.75 80 PRO A C 1
ATOM 645 O O . PRO A 1 80 ? 0.425 5.147 -16.646 1.00 83.75 80 PRO A O 1
ATOM 648 N N . GLY A 1 81 ? -1.516 6.247 -16.430 1.00 77.12 81 GLY A N 1
ATOM 649 C CA . GLY A 1 81 ? -2.290 5.340 -17.291 1.00 77.12 81 GLY A CA 1
ATOM 650 C C . GLY A 1 81 ? -2.779 4.045 -16.627 1.00 77.12 81 GLY A C 1
ATOM 651 O O . GLY A 1 81 ? -3.553 3.324 -17.239 1.00 77.12 81 GLY A O 1
ATOM 652 N N . SER A 1 82 ? -2.411 3.770 -15.370 1.00 72.19 82 SER A N 1
ATOM 653 C CA . SER A 1 82 ? -2.850 2.567 -14.632 1.00 72.19 82 SER A CA 1
ATOM 654 C C . SER A 1 82 ? -4.147 2.742 -13.819 1.00 72.19 82 SER A C 1
ATOM 656 O O . SER A 1 82 ? -4.422 1.968 -12.904 1.00 72.19 82 SER A O 1
ATOM 658 N N . SER A 1 83 ? -4.922 3.799 -14.077 1.00 67.75 83 SER A N 1
ATOM 659 C CA . SER A 1 83 ? -6.223 4.021 -13.427 1.00 67.75 83 SER A CA 1
ATOM 660 C C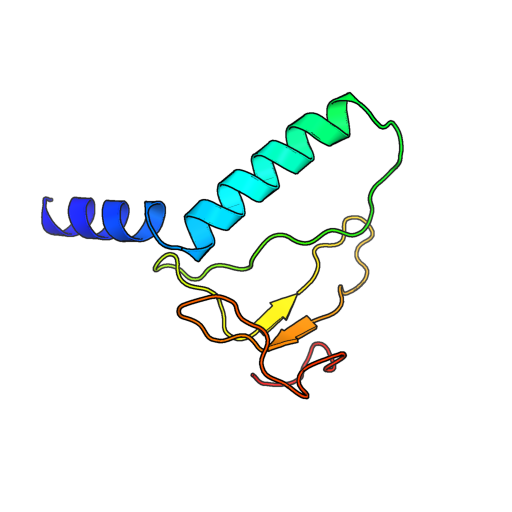 . SER A 1 83 ? -7.271 3.049 -13.965 1.00 67.75 83 SER A C 1
ATOM 662 O O . SER A 1 83 ? -7.295 2.809 -15.166 1.00 67.75 83 SER A O 1
ATOM 664 N N . ASP A 1 84 ? -8.162 2.564 -13.095 1.00 66.69 84 ASP A N 1
ATOM 665 C CA . ASP A 1 84 ? -9.373 1.818 -13.482 1.00 66.69 84 ASP A CA 1
ATOM 666 C C . ASP A 1 84 ? -9.102 0.496 -14.214 1.00 66.69 84 ASP A C 1
ATOM 668 O O . ASP A 1 84 ? -9.914 0.021 -15.009 1.00 66.69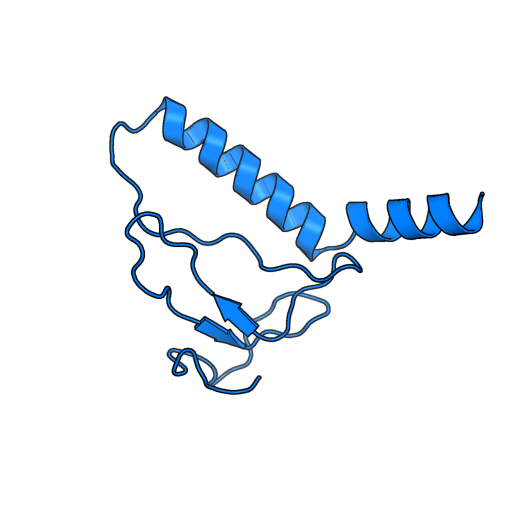 84 ASP A O 1
ATOM 672 N N . LEU A 1 85 ? -7.960 -0.126 -13.913 1.00 66.19 85 LEU A N 1
ATOM 673 C CA . LEU A 1 85 ? -7.659 -1.455 -14.412 1.00 66.19 85 LEU A CA 1
ATOM 674 C C . LEU A 1 85 ? -8.695 -2.472 -13.892 1.00 66.19 85 LEU A C 1
ATOM 676 O O . LEU A 1 85 ? -9.043 -2.437 -12.703 1.00 66.19 85 LEU A O 1
ATOM 680 N N . PRO A 1 86 ? -9.159 -3.405 -14.747 1.00 65.75 86 PRO A N 1
ATOM 681 C CA . PRO A 1 86 ? -9.883 -4.589 -14.303 1.00 65.75 86 PRO A CA 1
ATOM 682 C C . PRO A 1 86 ? -9.136 -5.292 -13.160 1.00 65.75 86 PRO A C 1
ATOM 684 O O . PRO A 1 86 ? -7.906 -5.273 -13.100 1.00 65.75 86 PRO A O 1
ATOM 687 N N . ALA A 1 87 ? -9.855 -5.909 -12.220 1.00 60.59 87 ALA A N 1
ATOM 688 C CA . ALA A 1 87 ? -9.235 -6.526 -11.038 1.00 60.59 87 ALA A CA 1
ATOM 689 C C . ALA A 1 87 ? -8.212 -7.635 -11.390 1.00 60.59 87 ALA A C 1
ATOM 691 O O . ALA A 1 87 ? -7.286 -7.911 -10.618 1.00 60.59 87 ALA A O 1
ATOM 692 N N . ASP A 1 88 ? -8.387 -8.249 -12.558 1.00 65.00 88 ASP A N 1
ATOM 693 C CA . ASP A 1 88 ? -7.559 -9.272 -13.199 1.00 65.00 88 ASP A CA 1
ATOM 694 C C . ASP A 1 88 ? -6.434 -8.711 -14.081 1.00 65.00 88 ASP A C 1
ATOM 696 O O . ASP A 1 88 ? -5.613 -9.481 -14.566 1.00 65.00 88 ASP A O 1
ATOM 700 N N . ALA A 1 89 ? -6.338 -7.392 -14.259 1.00 70.81 89 ALA A N 1
ATOM 701 C CA . ALA A 1 89 ? -5.210 -6.805 -14.963 1.00 70.81 89 ALA A CA 1
ATOM 702 C C . ALA A 1 89 ? -3.899 -7.049 -14.199 1.00 70.81 89 ALA A C 1
ATOM 704 O O . ALA A 1 89 ? -3.827 -6.931 -12.962 1.00 70.81 89 ALA A O 1
ATOM 705 N N . GLU A 1 90 ? -2.861 -7.364 -14.968 1.00 75.62 90 GLU A N 1
ATOM 706 C CA . GLU A 1 90 ? -1.493 -7.487 -14.485 1.00 75.62 90 GLU A CA 1
ATOM 707 C C . GLU A 1 90 ? -0.844 -6.097 -14.394 1.00 75.62 90 GLU A C 1
ATOM 709 O O . GLU A 1 90 ? -0.922 -5.287 -15.322 1.00 75.62 90 GLU A O 1
ATOM 714 N N . CYS A 1 91 ? -0.228 -5.852 -13.237 1.00 80.81 91 CYS A N 1
ATOM 715 C CA . CYS A 1 91 ? 0.796 -4.839 -13.008 1.00 80.81 91 CYS A CA 1
ATOM 716 C C . CYS A 1 91 ? 2.131 -5.600 -12.925 1.00 80.81 91 CYS A C 1
ATOM 718 O O . CYS A 1 91 ? 3.140 -5.061 -13.411 1.00 80.81 91 CYS A O 1
#